Protein AF-A0A8X7BV64-F1 (afdb_monomer_lite)

InterPro domains:
  IPR038377 Sodium/glucose symporter superfamily [G3DSA:1.20.1730.10] (1-97)
  IPR051163 Sodium:Solute Symporter (SSF) [PTHR42985] (1-96)

Organism: NCBI:txid2747483

Foldseek 3Di:
DVVVVVVVVVVVVVVVVVVVVVVVVVQVVQVHDVSVVVVCVVVVVPPDQDCDPDPVDPRHPVNVVVVVVVVVCCCCVVVPVNVVVVVPPPDPPPPPD

Sequence (97 aa):
MKAVLWADVFQVILMYAALFAIIIKGLLLLGGFGNIFEIANEGGRLIIPRFTLDPEVHYSMFNVFAQGVIITMSLYAGSQIQVQRLMTLNSLNKSKM

Secondary structure (DSSP, 8-state):
-HHHHHHHHHHHHHHHHHHHHHHHHHHHHHTSHHHHHHHHHHTT---PPBS---TTSTTBHHHHHHHHHHHHHHHHHH-HHHHHHHHTSS-GGGS--

Radius of gyration: 20.22 Å; chains: 1; bounding box: 47×30×52 Å

pLDDT: mean 70.65, std 13.6, range [38.19, 93.81]

Structure (mmCIF, N/CA/C/O backbone):
data_AF-A0A8X7BV64-F1
#
_entry.id   AF-A0A8X7BV64-F1
#
loop_
_atom_site.group_PDB
_atom_site.id
_atom_site.type_symbol
_atom_site.label_atom_id
_atom_site.label_alt_id
_atom_site.label_comp_id
_atom_site.label_asym_id
_atom_site.label_entity_id
_atom_site.label_seq_id
_atom_site.pdbx_PDB_ins_code
_atom_site.Cartn_x
_atom_site.Cartn_y
_atom_site.Cartn_z
_atom_site.occupancy
_atom_site.B_iso_or_equiv
_atom_site.auth_seq_id
_atom_site.auth_comp_id
_atom_site.auth_asym_id
_atom_site.auth_atom_id
_atom_site.pdbx_PDB_model_num
ATOM 1 N N . MET A 1 1 ? -25.586 5.380 15.875 1.00 53.56 1 MET A N 1
ATOM 2 C CA . MET A 1 1 ? -24.147 5.176 15.571 1.00 53.56 1 MET A CA 1
ATOM 3 C C . MET A 1 1 ? -23.731 3.715 15.334 1.00 53.56 1 MET A C 1
ATOM 5 O O . MET A 1 1 ? -22.713 3.519 14.692 1.00 53.56 1 MET A O 1
ATOM 9 N N . LYS A 1 2 ? -24.497 2.683 15.745 1.00 58.72 2 LYS A N 1
ATOM 10 C CA . LYS A 1 2 ? -24.191 1.276 15.381 1.00 58.72 2 LYS A CA 1
ATOM 11 C C . LYS A 1 2 ? -24.434 0.944 13.898 1.00 58.72 2 LYS A C 1
ATOM 13 O O . LYS A 1 2 ? -23.623 0.256 13.297 1.00 58.72 2 LYS A O 1
ATOM 18 N N . ALA A 1 3 ? -25.514 1.464 13.308 1.00 75.50 3 ALA A N 1
ATOM 19 C CA . ALA A 1 3 ? -25.867 1.200 11.907 1.00 75.50 3 ALA A CA 1
ATOM 20 C C . ALA A 1 3 ? -24.818 1.730 10.913 1.00 75.50 3 ALA A C 1
ATOM 22 O O . ALA A 1 3 ? -24.439 1.031 9.982 1.00 75.50 3 ALA A O 1
ATOM 23 N N . VAL A 1 4 ? -24.290 2.933 11.164 1.00 78.44 4 VAL A N 1
ATOM 24 C CA . VAL A 1 4 ? -23.220 3.538 10.349 1.00 78.44 4 VAL A CA 1
ATOM 25 C C . VAL A 1 4 ? -21.935 2.712 10.414 1.00 78.44 4 VAL A C 1
ATOM 27 O O . VAL A 1 4 ? -21.277 2.527 9.400 1.00 78.44 4 VAL A O 1
ATOM 30 N N . LEU A 1 5 ? -21.609 2.153 11.583 1.00 78.00 5 LEU A N 1
ATOM 31 C CA . LEU A 1 5 ? -20.434 1.296 11.751 1.00 78.00 5 LEU A CA 1
ATOM 32 C C . LEU A 1 5 ? -20.558 -0.011 10.956 1.00 78.00 5 LEU A C 1
ATOM 34 O O . LEU A 1 5 ? -19.584 -0.485 10.386 1.00 78.00 5 LEU A O 1
ATOM 38 N N . TRP A 1 6 ? -21.763 -0.581 10.896 1.00 82.69 6 TRP A N 1
ATOM 39 C CA . TRP A 1 6 ? -22.019 -1.787 10.109 1.00 82.69 6 TRP A CA 1
ATOM 40 C C . TRP A 1 6 ? -21.977 -1.505 8.600 1.00 82.69 6 TRP A C 1
ATOM 42 O O . TRP A 1 6 ? -21.440 -2.307 7.839 1.00 82.69 6 TRP A O 1
ATOM 52 N N . ALA A 1 7 ? -22.468 -0.336 8.176 1.00 86.69 7 ALA A N 1
ATOM 53 C CA . ALA A 1 7 ? -22.344 0.123 6.794 1.00 86.69 7 ALA A CA 1
ATOM 54 C C . ALA A 1 7 ? -20.877 0.347 6.379 1.00 86.69 7 ALA A C 1
ATOM 56 O O . ALA A 1 7 ? -20.502 -0.059 5.285 1.00 86.69 7 ALA A O 1
ATOM 57 N N . ASP A 1 8 ? -20.037 0.908 7.256 1.00 80.38 8 ASP A N 1
ATOM 58 C CA . ASP A 1 8 ? -18.595 1.078 7.010 1.00 80.38 8 ASP A CA 1
ATOM 59 C C . ASP A 1 8 ? -17.889 -0.277 6.804 1.00 80.38 8 ASP A C 1
ATOM 61 O O . ASP A 1 8 ? -17.134 -0.462 5.851 1.00 80.38 8 ASP A O 1
ATOM 65 N N . VAL A 1 9 ? -18.214 -1.285 7.624 1.00 84.56 9 VAL A N 1
ATOM 66 C CA . VAL A 1 9 ? -17.684 -2.652 7.456 1.00 84.56 9 VAL A CA 1
ATOM 67 C C . VAL A 1 9 ? -18.109 -3.256 6.116 1.00 84.56 9 VAL A C 1
ATOM 69 O O . VAL A 1 9 ? -17.279 -3.816 5.398 1.00 84.56 9 VAL A O 1
ATOM 72 N N . PHE A 1 10 ? -19.386 -3.126 5.754 1.00 88.38 10 PHE A N 1
ATOM 73 C CA . PHE A 1 10 ? -19.889 -3.627 4.477 1.00 88.38 10 PHE A CA 1
ATOM 74 C C . PHE A 1 10 ? -19.232 -2.921 3.282 1.00 88.38 10 PHE A C 1
ATOM 76 O O . PHE A 1 10 ? -18.846 -3.575 2.313 1.00 88.38 10 PHE A O 1
ATOM 83 N N . GLN A 1 11 ? -19.031 -1.606 3.375 1.00 86.44 11 GLN A N 1
ATOM 84 C CA . GLN A 1 11 ? -18.354 -0.817 2.352 1.00 86.44 11 GLN A CA 1
ATOM 85 C C . GLN A 1 11 ? -16.908 -1.279 2.144 1.00 86.44 11 GLN A C 1
ATOM 87 O O . GLN A 1 11 ? -16.495 -1.482 1.004 1.00 86.44 11 GLN A O 1
ATOM 92 N N . VAL A 1 12 ? -16.151 -1.502 3.222 1.00 88.50 12 VAL A N 1
ATOM 93 C CA . VAL A 1 12 ? -14.767 -1.994 3.132 1.00 88.50 12 VAL A CA 1
ATOM 94 C C . VAL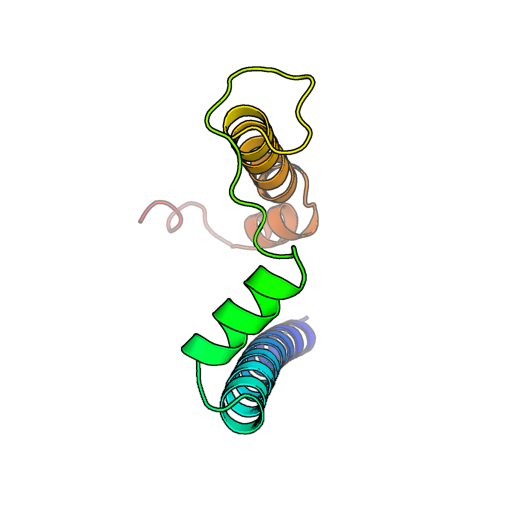 A 1 12 ? -14.714 -3.377 2.474 1.00 88.50 12 VAL A C 1
ATOM 96 O O . VAL A 1 12 ? -13.891 -3.600 1.586 1.00 88.50 12 VAL A O 1
ATOM 99 N N . ILE A 1 13 ? -15.621 -4.291 2.837 1.00 92.38 13 ILE A N 1
ATOM 100 C CA . ILE A 1 13 ? -15.711 -5.624 2.216 1.00 92.38 13 ILE A CA 1
ATOM 101 C C . ILE A 1 13 ? -15.983 -5.508 0.713 1.00 92.38 13 ILE A C 1
ATOM 103 O O . ILE A 1 13 ? -15.298 -6.144 -0.091 1.00 92.38 13 ILE A O 1
ATOM 107 N N . LEU A 1 14 ? -16.951 -4.675 0.323 1.00 92.75 14 LEU A N 1
ATOM 108 C CA . LEU A 1 14 ? -17.284 -4.458 -1.083 1.00 92.75 14 LEU A CA 1
ATOM 109 C C . LEU A 1 14 ? -16.130 -3.830 -1.868 1.00 92.75 14 LEU A C 1
ATOM 111 O O . LEU A 1 14 ? -15.890 -4.238 -3.003 1.00 92.75 14 LEU A O 1
ATOM 115 N N . MET A 1 15 ? -15.393 -2.885 -1.278 1.00 93.44 15 MET A N 1
ATOM 116 C CA . MET A 1 15 ? -14.221 -2.283 -1.918 1.00 93.44 15 MET A CA 1
ATOM 117 C C . MET A 1 15 ? -13.159 -3.333 -2.245 1.00 93.44 15 MET A C 1
ATOM 119 O O . MET A 1 15 ? -12.669 -3.374 -3.374 1.00 93.44 15 MET A O 1
ATOM 123 N N . TYR A 1 16 ? -12.837 -4.213 -1.294 1.00 92.00 16 TYR A N 1
ATOM 124 C CA . TYR A 1 16 ? -11.877 -5.290 -1.538 1.00 92.00 16 TYR A CA 1
ATOM 125 C C . TYR A 1 16 ? -12.398 -6.300 -2.563 1.00 92.00 16 TYR A C 1
ATOM 127 O O . TYR A 1 16 ? -11.664 -6.669 -3.477 1.00 92.00 16 TYR A O 1
ATOM 135 N N . ALA A 1 17 ? -13.665 -6.709 -2.467 1.00 93.81 17 ALA A N 1
ATOM 136 C CA . ALA A 1 17 ? -14.267 -7.636 -3.423 1.00 93.81 17 ALA A CA 1
ATOM 137 C C . ALA A 1 17 ? -14.239 -7.082 -4.858 1.00 93.81 17 ALA A C 1
ATOM 139 O O . ALA A 1 17 ? -13.852 -7.793 -5.785 1.00 93.81 17 ALA A O 1
ATOM 140 N N . ALA A 1 18 ? -14.585 -5.805 -5.040 1.00 93.00 18 ALA A N 1
ATOM 141 C CA . ALA A 1 18 ? -14.528 -5.135 -6.335 1.00 93.00 18 ALA A CA 1
ATOM 142 C C . ALA A 1 18 ? -13.091 -5.040 -6.866 1.00 93.00 18 ALA A C 1
ATOM 144 O O . ALA A 1 18 ? -12.850 -5.312 -8.042 1.00 93.00 18 ALA A O 1
ATOM 145 N N . LEU A 1 19 ? -12.128 -4.715 -5.999 1.00 92.44 19 LEU A N 1
ATOM 146 C CA . LEU A 1 19 ? -10.714 -4.656 -6.359 1.00 92.44 19 LEU A CA 1
ATOM 147 C C . LEU A 1 19 ? -10.207 -6.016 -6.860 1.00 92.44 19 LEU A C 1
ATOM 149 O O . LEU A 1 19 ? -9.624 -6.089 -7.941 1.00 92.44 19 LEU A O 1
ATOM 153 N N . PHE A 1 20 ? -10.488 -7.104 -6.137 1.00 92.50 20 PHE A N 1
ATOM 154 C CA . PHE A 1 20 ? -10.111 -8.450 -6.578 1.00 92.50 20 PHE A CA 1
ATOM 155 C C . PHE A 1 20 ? -10.827 -8.860 -7.863 1.00 92.50 20 PHE A C 1
ATOM 157 O O . PHE A 1 20 ? -10.193 -9.413 -8.761 1.00 92.50 20 PHE A O 1
ATOM 164 N N . ALA A 1 21 ? -12.120 -8.552 -7.987 1.00 93.12 21 ALA A N 1
ATOM 165 C CA . ALA A 1 21 ? -12.881 -8.840 -9.195 1.00 93.12 21 ALA A CA 1
ATOM 166 C C . ALA A 1 21 ? -12.256 -8.163 -10.422 1.00 93.12 21 ALA A C 1
ATOM 168 O O . ALA A 1 21 ? -12.065 -8.823 -11.441 1.00 93.12 21 ALA A O 1
ATOM 169 N N . ILE A 1 22 ? -11.874 -6.886 -10.314 1.00 90.25 22 ILE A N 1
ATOM 170 C CA . ILE A 1 22 ? -11.213 -6.137 -11.392 1.00 90.25 22 ILE A CA 1
ATOM 171 C C . ILE A 1 22 ? -9.854 -6.750 -11.737 1.00 90.25 22 ILE A C 1
ATOM 173 O O . ILE A 1 22 ? -9.572 -6.948 -12.918 1.00 90.25 22 ILE A O 1
ATOM 177 N N . ILE A 1 23 ? -9.032 -7.095 -10.740 1.00 87.31 23 ILE A N 1
ATOM 178 C CA . ILE A 1 23 ? -7.720 -7.718 -10.973 1.00 87.31 23 ILE A CA 1
ATOM 179 C C . ILE A 1 23 ? -7.879 -9.047 -11.715 1.00 87.31 23 ILE A C 1
ATOM 181 O O . ILE A 1 23 ? -7.224 -9.261 -12.732 1.00 87.31 23 ILE A O 1
ATOM 185 N N . ILE A 1 24 ? -8.781 -9.920 -11.259 1.00 88.88 24 ILE A N 1
ATOM 186 C CA . ILE A 1 24 ? -9.030 -11.224 -11.888 1.00 88.88 24 ILE A CA 1
ATOM 187 C C . ILE A 1 24 ? -9.559 -11.042 -13.314 1.00 88.88 24 ILE A C 1
ATOM 189 O O . ILE A 1 24 ? -9.073 -11.692 -14.238 1.00 88.88 24 ILE A O 1
ATOM 193 N N . LYS A 1 25 ? -10.514 -10.129 -13.531 1.00 88.94 25 LYS A N 1
ATOM 194 C CA . LYS A 1 25 ? -11.024 -9.824 -14.877 1.00 88.94 25 LYS A CA 1
ATOM 195 C C . LYS A 1 25 ? -9.922 -9.300 -15.794 1.00 88.94 25 LYS A C 1
ATOM 197 O O . LYS A 1 25 ? -9.872 -9.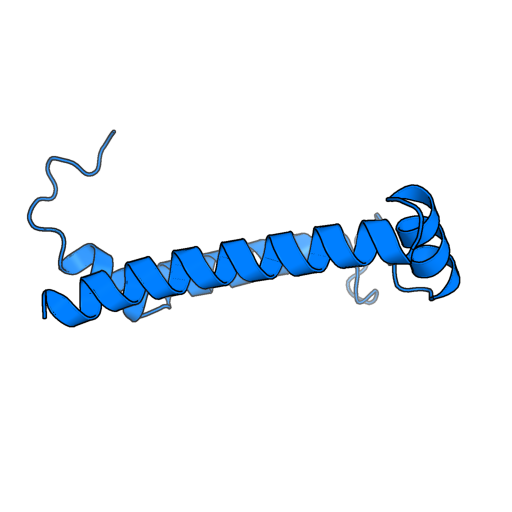712 -16.949 1.00 88.94 25 LYS A O 1
ATOM 202 N N . GLY A 1 26 ? -9.052 -8.430 -15.282 1.00 85.50 26 GLY A N 1
ATOM 203 C CA . GLY A 1 26 ? -7.878 -7.931 -15.992 1.00 85.50 26 GLY A CA 1
ATOM 204 C C . GLY A 1 26 ? -6.939 -9.068 -16.383 1.00 85.50 26 GLY A C 1
ATOM 205 O O . GLY A 1 26 ? -6.589 -9.195 -17.548 1.00 85.50 26 GLY A O 1
ATOM 206 N N . LEU A 1 27 ? -6.624 -9.968 -15.453 1.00 85.81 27 LEU A N 1
ATOM 207 C CA . LEU A 1 27 ? -5.782 -11.137 -15.718 1.00 85.81 27 LEU A CA 1
ATOM 208 C C . LEU A 1 27 ? -6.358 -12.054 -16.793 1.00 85.81 27 LEU A C 1
ATOM 210 O O . LEU A 1 27 ? -5.620 -12.500 -17.666 1.00 85.81 27 LEU A O 1
ATOM 214 N N . LEU A 1 28 ? -7.666 -12.307 -16.754 1.00 85.06 28 LEU A N 1
ATOM 215 C CA . LEU A 1 28 ? -8.341 -13.129 -17.757 1.00 85.06 28 LEU A CA 1
ATOM 216 C C . LEU A 1 28 ? -8.369 -12.455 -19.136 1.00 85.06 28 LEU A C 1
ATOM 218 O O . LEU A 1 28 ? -8.169 -13.129 -20.139 1.00 85.06 28 LEU A O 1
ATOM 222 N N . LEU A 1 29 ? -8.598 -11.138 -19.194 1.00 83.00 29 LEU A N 1
ATOM 223 C CA . LEU A 1 29 ? -8.615 -10.368 -20.446 1.00 83.00 29 LEU A CA 1
ATOM 224 C C . LEU A 1 29 ? -7.228 -10.249 -21.082 1.00 83.00 29 LEU A C 1
ATOM 226 O O . LEU A 1 29 ? -7.108 -10.296 -22.301 1.00 83.00 29 LEU A O 1
ATOM 230 N N . LEU A 1 30 ? -6.197 -10.080 -20.257 1.00 78.94 30 LEU A N 1
ATOM 231 C CA . LEU A 1 30 ? -4.822 -9.871 -20.698 1.00 78.94 30 LEU A CA 1
ATOM 232 C C . LEU A 1 30 ? -4.031 -11.181 -20.827 1.00 78.94 30 LEU A C 1
ATOM 234 O O . LEU A 1 30 ? -2.876 -11.137 -21.222 1.00 78.94 30 LEU A O 1
ATOM 238 N N . GLY A 1 31 ? -4.621 -12.348 -20.552 1.00 80.06 31 GLY A N 1
ATOM 239 C CA . GLY A 1 31 ? -3.956 -13.641 -20.759 1.00 80.06 31 GLY A CA 1
ATOM 240 C C . GLY A 1 31 ? -2.915 -14.005 -19.692 1.00 80.06 31 GLY A C 1
ATOM 241 O O . GLY A 1 31 ? -2.038 -14.826 -19.944 1.00 80.06 31 GLY A O 1
ATOM 242 N N . GLY A 1 32 ? -3.015 -13.424 -18.492 1.00 78.56 32 GLY A N 1
ATOM 243 C CA . 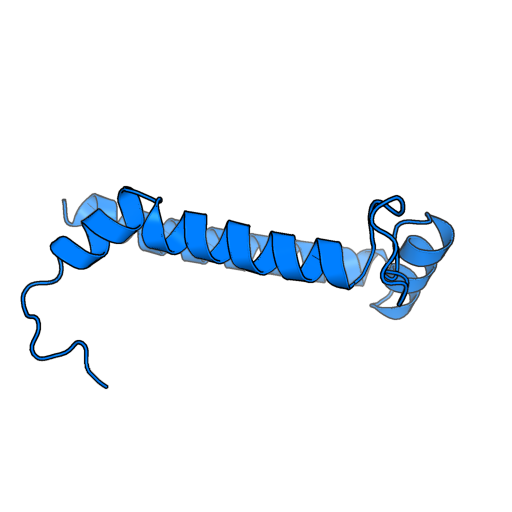GLY A 1 32 ? -2.171 -13.735 -17.335 1.00 78.56 32 GLY A CA 1
ATOM 244 C C . GLY A 1 32 ? -1.255 -12.595 -16.878 1.00 78.56 32 GLY A C 1
ATOM 245 O O . GLY A 1 32 ? -1.165 -11.539 -17.499 1.00 78.56 32 GLY A O 1
ATOM 246 N N . PHE A 1 33 ? -0.565 -12.810 -15.751 1.00 73.62 33 PHE A N 1
ATOM 247 C CA . PHE A 1 33 ? 0.300 -11.801 -15.119 1.00 73.62 33 PHE A CA 1
ATOM 248 C C . PHE A 1 33 ? 1.499 -11.387 -15.986 1.00 73.62 33 PHE A C 1
ATOM 250 O O . PHE A 1 33 ? 1.921 -10.236 -15.913 1.00 73.62 33 PHE A O 1
ATOM 257 N N . GLY A 1 34 ? 2.031 -12.302 -16.806 1.00 74.44 34 GLY A N 1
ATOM 258 C CA . GLY A 1 34 ? 3.199 -12.038 -17.655 1.00 74.44 34 GLY A CA 1
ATOM 259 C C . GLY A 1 34 ? 2.933 -10.949 -18.692 1.00 74.44 34 GLY A C 1
ATOM 260 O O . GLY A 1 34 ? 3.660 -9.964 -18.747 1.00 74.44 34 GLY A O 1
ATOM 261 N N . ASN A 1 35 ? 1.823 -11.065 -19.421 1.00 76.38 35 ASN A N 1
ATOM 262 C CA . ASN A 1 35 ? 1.451 -10.101 -20.455 1.00 76.38 35 ASN A CA 1
ATOM 263 C C . ASN A 1 35 ? 1.074 -8.728 -19.863 1.00 76.38 35 ASN A C 1
ATOM 265 O O . ASN A 1 35 ? 1.335 -7.694 -20.464 1.00 76.38 35 ASN A O 1
ATOM 269 N N . ILE A 1 36 ? 0.521 -8.686 -18.642 1.00 78.44 36 ILE A N 1
ATOM 270 C CA . ILE A 1 36 ? 0.290 -7.417 -17.925 1.00 78.44 36 ILE A CA 1
ATOM 271 C C . ILE A 1 36 ? 1.613 -6.710 -17.629 1.00 78.44 36 ILE A C 1
ATOM 273 O O . ILE A 1 36 ? 1.707 -5.497 -17.804 1.00 78.44 36 ILE A O 1
ATOM 277 N N . PHE A 1 37 ? 2.624 -7.454 -17.172 1.00 72.12 37 PHE A N 1
ATOM 278 C CA . PHE A 1 37 ? 3.950 -6.900 -16.911 1.00 72.12 37 PHE A CA 1
ATOM 279 C C . PHE A 1 37 ? 4.638 -6.443 -18.197 1.00 72.12 37 PHE A C 1
ATOM 281 O O . PHE A 1 37 ? 5.252 -5.382 -18.198 1.00 72.12 37 PHE A O 1
ATOM 288 N N . GLU A 1 38 ? 4.492 -7.193 -19.286 1.00 76.31 38 GLU A N 1
ATOM 289 C CA . GLU A 1 38 ? 5.049 -6.842 -20.594 1.00 76.31 38 GLU A CA 1
ATOM 290 C C . GLU A 1 38 ? 4.413 -5.559 -21.149 1.00 76.31 38 GLU A C 1
ATOM 292 O O . GLU A 1 38 ? 5.125 -4.603 -21.439 1.00 76.31 38 GLU A O 1
ATOM 297 N N . ILE A 1 39 ? 3.080 -5.451 -21.128 1.00 76.56 39 ILE A N 1
ATOM 298 C CA . ILE A 1 39 ? 2.353 -4.231 -21.522 1.00 76.56 39 ILE A CA 1
ATOM 299 C C . ILE A 1 39 ? 2.689 -3.049 -20.600 1.00 76.56 39 ILE A C 1
ATOM 301 O O . ILE A 1 39 ? 2.800 -1.906 -21.048 1.00 76.56 39 ILE A O 1
ATOM 305 N N . ALA A 1 40 ? 2.859 -3.287 -19.296 1.00 72.00 40 ALA A N 1
ATOM 306 C CA . ALA A 1 40 ? 3.273 -2.244 -18.359 1.00 72.00 40 ALA A CA 1
ATOM 307 C C . ALA A 1 40 ? 4.720 -1.779 -18.607 1.00 72.00 40 ALA A C 1
ATOM 309 O O . ALA A 1 40 ? 5.022 -0.598 -18.400 1.00 72.00 40 ALA A O 1
ATOM 310 N N . ASN A 1 41 ? 5.592 -2.683 -19.060 1.00 72.94 41 ASN A N 1
ATOM 311 C CA . ASN A 1 41 ? 6.966 -2.387 -19.444 1.00 72.94 41 ASN A CA 1
ATOM 312 C C . ASN A 1 41 ? 7.017 -1.587 -20.753 1.00 72.94 41 ASN A C 1
ATOM 314 O O . ASN A 1 41 ? 7.628 -0.523 -20.794 1.00 72.94 41 ASN A O 1
ATOM 318 N N . GLU A 1 42 ? 6.311 -2.043 -21.791 1.00 74.19 42 GLU A N 1
ATOM 319 C CA . GLU A 1 42 ? 6.206 -1.355 -23.087 1.00 74.19 42 GLU A CA 1
ATOM 320 C C . GLU A 1 42 ? 5.558 0.027 -22.956 1.00 74.19 42 GLU A C 1
ATOM 322 O O . GLU A 1 42 ? 5.984 0.989 -23.590 1.00 74.19 42 GLU A O 1
ATOM 327 N N . GLY A 1 43 ? 4.566 0.158 -22.071 1.00 73.56 43 GLY A N 1
ATOM 328 C CA . GLY A 1 43 ? 3.921 1.430 -21.762 1.00 73.56 43 GLY A CA 1
ATOM 329 C C . GLY A 1 43 ? 4.766 2.391 -20.918 1.00 73.56 43 GLY A C 1
ATOM 330 O O . GLY A 1 43 ? 4.259 3.451 -20.547 1.00 73.56 43 GLY A O 1
ATOM 331 N N . GLY A 1 44 ? 6.002 2.029 -20.548 1.00 69.06 44 GLY A N 1
ATOM 332 C CA . GLY A 1 44 ? 6.883 2.852 -19.712 1.00 69.06 44 GLY A CA 1
ATOM 333 C C . GLY A 1 44 ? 6.353 3.101 -18.293 1.00 69.06 44 GLY A C 1
ATOM 334 O O . GLY A 1 44 ? 6.767 4.052 -17.634 1.00 69.06 44 GLY A O 1
ATOM 335 N N . ARG A 1 45 ? 5.407 2.278 -17.818 1.00 65.75 45 ARG A N 1
ATOM 336 C CA . ARG A 1 45 ? 4.746 2.434 -16.509 1.00 65.75 45 ARG A CA 1
ATOM 337 C C . ARG A 1 45 ? 5.506 1.746 -15.377 1.00 65.75 45 ARG A C 1
ATOM 339 O O . ARG A 1 45 ? 5.292 2.079 -14.213 1.00 65.75 45 ARG A O 1
ATOM 346 N N . LEU A 1 46 ? 6.396 0.809 -15.702 1.00 61.88 46 LEU A N 1
ATOM 347 C CA . LEU A 1 46 ? 7.310 0.178 -14.749 1.00 61.88 46 LEU A CA 1
ATOM 348 C C . LEU A 1 46 ? 8.536 1.071 -14.516 1.00 61.88 46 LEU A C 1
ATOM 350 O O . LEU A 1 46 ? 9.631 0.813 -15.009 1.00 61.88 46 LEU A O 1
ATOM 354 N N . ILE A 1 47 ? 8.346 2.146 -13.754 1.00 61.19 47 ILE A N 1
ATOM 355 C CA . ILE A 1 47 ? 9.447 3.014 -13.327 1.00 61.19 47 ILE A CA 1
ATOM 356 C C . ILE A 1 47 ? 10.104 2.364 -12.107 1.00 61.19 47 ILE A C 1
ATOM 358 O O . ILE A 1 47 ? 9.637 2.515 -10.979 1.00 61.19 47 ILE A O 1
ATOM 362 N N . ILE A 1 48 ? 11.184 1.613 -12.331 1.00 62.84 48 ILE A N 1
ATOM 363 C CA . ILE A 1 48 ? 12.019 1.109 -11.237 1.00 62.84 48 ILE A CA 1
ATOM 364 C C . ILE A 1 48 ? 12.807 2.304 -10.675 1.00 62.84 48 ILE A C 1
ATOM 366 O O . ILE A 1 48 ? 13.553 2.938 -11.430 1.00 62.84 48 ILE A O 1
ATOM 370 N N . PRO A 1 49 ? 12.656 2.646 -9.381 1.00 59.78 49 PRO A N 1
ATOM 371 C CA . PRO A 1 49 ? 13.375 3.765 -8.789 1.00 59.78 49 PRO A CA 1
ATOM 372 C C . PRO A 1 49 ? 14.882 3.515 -8.868 1.00 59.78 49 PRO A C 1
ATOM 374 O O . PRO A 1 49 ? 15.381 2.444 -8.510 1.00 59.78 49 PRO A O 1
ATOM 377 N N . ARG A 1 50 ? 15.624 4.504 -9.370 1.00 61.09 50 ARG A N 1
ATOM 378 C CA . ARG A 1 50 ? 17.072 4.379 -9.555 1.00 61.09 50 ARG A CA 1
ATOM 379 C C . ARG A 1 50 ? 17.755 4.414 -8.181 1.00 61.09 50 ARG A C 1
ATOM 381 O O . ARG A 1 50 ? 17.419 5.244 -7.332 1.00 61.09 50 ARG A O 1
ATOM 388 N N . PHE A 1 51 ? 18.718 3.515 -7.964 1.00 57.78 51 PHE A N 1
ATOM 389 C CA . PHE A 1 51 ? 19.588 3.484 -6.778 1.00 57.78 51 PHE A CA 1
ATOM 390 C C . PHE A 1 51 ? 20.629 4.615 -6.847 1.00 57.78 51 PHE A C 1
ATOM 392 O O . PHE A 1 51 ? 21.827 4.392 -6.970 1.00 57.78 51 PHE A O 1
ATOM 399 N N . THR A 1 52 ? 20.160 5.857 -6.825 1.00 59.22 52 THR A N 1
ATOM 400 C CA . THR A 1 52 ? 20.998 7.060 -6.837 1.00 59.22 52 THR A CA 1
A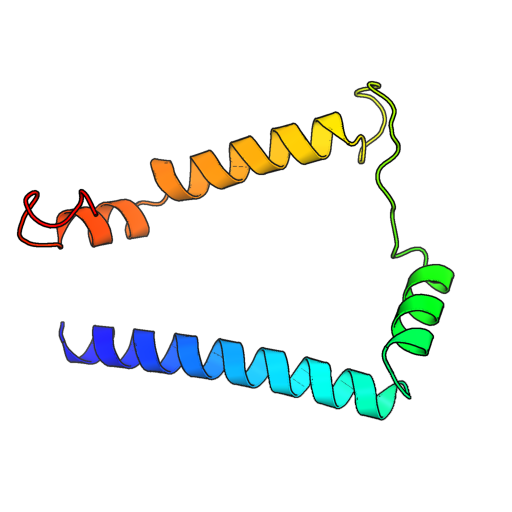TOM 401 C C . THR A 1 52 ? 20.506 8.003 -5.757 1.00 59.22 52 THR A C 1
ATOM 403 O O . THR A 1 52 ? 19.304 8.226 -5.637 1.00 59.22 52 THR A O 1
ATOM 406 N N . LEU A 1 53 ? 21.427 8.553 -4.968 1.00 54.53 53 LEU A N 1
ATOM 407 C CA . LEU A 1 53 ? 21.131 9.472 -3.863 1.00 54.53 53 LEU A CA 1
ATOM 408 C C . LEU A 1 53 ? 20.917 10.921 -4.338 1.00 54.53 53 LEU A C 1
ATOM 410 O O . LEU A 1 53 ? 20.944 11.841 -3.527 1.00 54.53 53 LEU A O 1
ATOM 414 N N . ASP A 1 54 ? 20.738 11.121 -5.645 1.00 55.78 54 ASP A N 1
ATOM 415 C CA . ASP A 1 54 ? 20.541 12.436 -6.236 1.00 55.78 54 ASP A CA 1
ATOM 416 C C . ASP A 1 54 ? 19.102 12.933 -6.019 1.00 55.78 54 ASP A C 1
ATOM 418 O O . ASP A 1 54 ? 18.149 12.270 -6.447 1.00 55.78 54 ASP A O 1
ATOM 422 N N . PRO A 1 55 ? 18.921 14.105 -5.386 1.00 52.59 55 PRO A N 1
ATOM 423 C CA . PRO A 1 55 ? 17.612 14.714 -5.152 1.00 52.59 55 PRO A CA 1
ATOM 424 C C . PRO A 1 55 ? 16.987 15.329 -6.416 1.00 52.59 55 PRO A C 1
ATOM 426 O O . PRO A 1 55 ? 15.826 15.729 -6.387 1.00 52.59 55 PRO A O 1
ATOM 429 N N . GLU A 1 56 ? 17.728 15.398 -7.524 1.00 57.16 56 GLU A N 1
ATOM 430 C CA . GLU A 1 56 ? 17.245 15.915 -8.813 1.00 57.16 56 GLU A CA 1
ATOM 431 C C . GLU A 1 56 ? 16.415 14.872 -9.589 1.00 57.16 56 GLU A C 1
ATOM 433 O O . GLU A 1 56 ? 15.605 15.209 -10.452 1.00 57.16 56 GLU A O 1
ATOM 438 N N . VAL A 1 57 ? 16.553 13.585 -9.247 1.00 58.09 57 VAL A N 1
ATOM 439 C CA . VAL A 1 57 ? 15.779 12.503 -9.865 1.00 58.09 57 VAL A CA 1
ATOM 440 C C . VAL A 1 57 ? 14.457 12.327 -9.113 1.00 58.09 57 VAL A C 1
ATOM 442 O O . VAL A 1 57 ? 14.441 11.878 -7.967 1.00 58.09 57 VAL A O 1
ATOM 445 N N . HIS A 1 58 ? 13.327 12.618 -9.771 1.00 58.72 58 HIS A N 1
ATOM 446 C CA . HIS A 1 58 ? 11.984 12.520 -9.173 1.00 58.72 58 HIS A CA 1
ATOM 447 C C . HIS A 1 58 ? 11.711 11.179 -8.453 1.00 58.72 58 HIS A C 1
ATOM 449 O O . HIS A 1 58 ? 11.104 11.178 -7.381 1.00 58.72 58 HIS A O 1
ATOM 455 N N . TYR A 1 59 ? 12.206 10.054 -8.990 1.00 55.78 59 TYR A N 1
ATOM 456 C CA . TYR A 1 59 ? 12.056 8.704 -8.421 1.00 55.78 59 TYR A CA 1
ATOM 457 C C . TYR A 1 59 ? 13.392 8.096 -7.956 1.00 55.78 59 TYR A C 1
ATOM 459 O O . TYR A 1 59 ? 13.776 7.000 -8.371 1.00 55.78 59 TYR A O 1
ATOM 467 N N . SER A 1 60 ? 14.126 8.802 -7.093 1.00 65.38 60 SER A N 1
ATOM 468 C CA . SER A 1 60 ? 15.209 8.190 -6.308 1.00 65.38 60 SER A CA 1
ATOM 469 C C . SER A 1 60 ? 14.638 7.270 -5.221 1.00 65.38 60 SER A C 1
ATOM 471 O O . SER A 1 60 ? 13.655 7.621 -4.564 1.00 65.38 60 SER A O 1
ATOM 473 N N . MET A 1 61 ? 15.289 6.127 -4.969 1.00 67.25 61 MET A N 1
ATOM 474 C CA . MET A 1 61 ? 14.976 5.250 -3.826 1.00 67.25 61 MET A CA 1
ATOM 475 C C . MET A 1 61 ? 14.911 6.015 -2.494 1.00 67.25 61 MET A C 1
ATOM 477 O O . MET A 1 61 ? 14.047 5.737 -1.665 1.00 67.25 61 MET A O 1
ATOM 481 N N . PHE A 1 62 ? 15.777 7.017 -2.305 1.00 67.81 62 PHE A N 1
ATOM 482 C CA . PHE A 1 62 ? 15.782 7.847 -1.101 1.00 67.81 62 PHE A CA 1
ATOM 483 C C . PHE A 1 62 ? 14.544 8.749 -1.017 1.00 67.81 62 PHE A C 1
ATOM 485 O O . PHE A 1 62 ? 13.908 8.818 0.033 1.00 67.81 62 PHE A O 1
ATOM 492 N N . ASN A 1 63 ? 14.159 9.388 -2.127 1.00 69.19 63 ASN A N 1
ATOM 493 C CA . ASN A 1 63 ? 12.975 10.248 -2.180 1.00 69.19 63 ASN A CA 1
ATOM 494 C C . ASN A 1 63 ? 11.682 9.443 -1.963 1.00 69.19 63 ASN A C 1
ATOM 496 O O . ASN A 1 63 ? 10.825 9.843 -1.181 1.00 69.19 63 ASN A O 1
ATOM 500 N N . VAL A 1 64 ? 11.573 8.265 -2.587 1.00 72.94 64 VAL A N 1
ATOM 501 C CA . VAL A 1 64 ? 10.428 7.355 -2.406 1.00 72.94 64 VAL A CA 1
ATOM 502 C C . VAL A 1 64 ? 10.336 6.872 -0.957 1.00 72.94 64 VAL A C 1
ATOM 504 O O . VAL A 1 64 ? 9.249 6.861 -0.380 1.00 72.94 64 VAL A O 1
ATOM 507 N N . PHE A 1 65 ? 11.465 6.518 -0.338 1.00 77.50 65 PHE A N 1
ATOM 508 C CA . PHE A 1 65 ? 11.489 6.087 1.058 1.00 77.50 65 PHE A CA 1
ATOM 509 C C . PHE A 1 65 ? 11.112 7.223 2.019 1.00 77.50 65 PHE A C 1
ATOM 511 O O . PHE A 1 65 ? 10.235 7.049 2.865 1.00 77.50 65 PHE A O 1
ATOM 518 N N . ALA A 1 66 ? 11.715 8.404 1.858 1.00 77.75 66 ALA A N 1
ATOM 519 C CA . ALA A 1 66 ? 11.409 9.576 2.674 1.00 77.75 66 ALA A CA 1
ATOM 520 C C . ALA A 1 66 ? 9.935 9.995 2.536 1.00 77.75 66 ALA A C 1
ATOM 522 O O . ALA A 1 66 ? 9.258 10.221 3.540 1.00 77.75 66 ALA A O 1
ATOM 523 N N . GLN A 1 67 ? 9.402 10.020 1.310 1.00 77.94 67 GLN A N 1
ATOM 524 C CA . GLN A 1 67 ? 7.992 10.303 1.054 1.00 77.94 67 GLN A CA 1
ATOM 525 C C . GLN A 1 67 ? 7.073 9.243 1.682 1.00 77.94 67 GLN A C 1
ATOM 527 O O . GLN A 1 67 ? 6.070 9.598 2.300 1.00 77.94 67 GLN A O 1
ATOM 532 N N . GLY A 1 68 ? 7.428 7.958 1.595 1.00 76.38 68 GLY A N 1
ATOM 533 C CA . GLY A 1 68 ? 6.684 6.870 2.233 1.00 76.38 68 GLY A CA 1
ATOM 534 C C . GLY A 1 68 ? 6.600 7.019 3.755 1.00 76.38 68 GLY A C 1
ATOM 535 O O . GLY A 1 68 ? 5.520 6.860 4.331 1.00 76.38 68 GLY A O 1
ATOM 536 N N . VAL A 1 69 ? 7.704 7.400 4.405 1.00 78.75 69 VAL A N 1
ATOM 537 C CA . VAL A 1 69 ? 7.742 7.668 5.853 1.00 78.75 69 VAL A CA 1
ATOM 538 C C . VAL A 1 69 ? 6.868 8.872 6.215 1.00 78.75 69 VAL A C 1
ATOM 540 O O . VAL A 1 69 ? 6.069 8.782 7.147 1.00 78.75 69 VAL A O 1
ATOM 543 N N . ILE A 1 70 ? 6.959 9.973 5.464 1.00 78.38 70 ILE A N 1
ATOM 544 C CA . ILE A 1 70 ? 6.180 11.195 5.721 1.00 78.38 70 ILE A CA 1
ATOM 545 C C . ILE A 1 70 ? 4.677 10.954 5.532 1.00 78.38 70 ILE A C 1
ATOM 547 O O . ILE A 1 70 ? 3.885 11.367 6.378 1.00 78.38 70 ILE A O 1
ATOM 551 N N . ILE A 1 71 ? 4.266 10.259 4.465 1.00 75.81 71 ILE A N 1
ATOM 552 C CA . ILE A 1 71 ? 2.850 9.941 4.208 1.00 75.81 71 ILE A CA 1
ATOM 553 C C . ILE A 1 71 ? 2.303 9.040 5.311 1.00 75.81 71 ILE A C 1
ATOM 555 O O . ILE A 1 71 ? 1.239 9.316 5.863 1.00 75.81 71 ILE A O 1
ATOM 559 N N . THR A 1 72 ? 3.044 7.990 5.668 1.00 67.38 72 THR A N 1
ATOM 560 C CA . THR A 1 72 ? 2.649 7.071 6.740 1.00 67.38 72 THR A CA 1
ATOM 561 C C . THR A 1 72 ? 2.488 7.838 8.053 1.00 67.38 72 THR A C 1
ATOM 563 O O . THR A 1 72 ? 1.440 7.770 8.692 1.00 67.38 72 THR A O 1
ATOM 566 N N . MET A 1 73 ? 3.468 8.665 8.420 1.00 69.19 73 MET A N 1
ATOM 567 C CA . MET A 1 73 ? 3.401 9.495 9.621 1.00 69.19 73 MET A CA 1
ATOM 568 C C . MET A 1 73 ? 2.224 10.481 9.585 1.00 69.19 73 MET A C 1
ATOM 570 O O . MET A 1 73 ? 1.516 10.612 1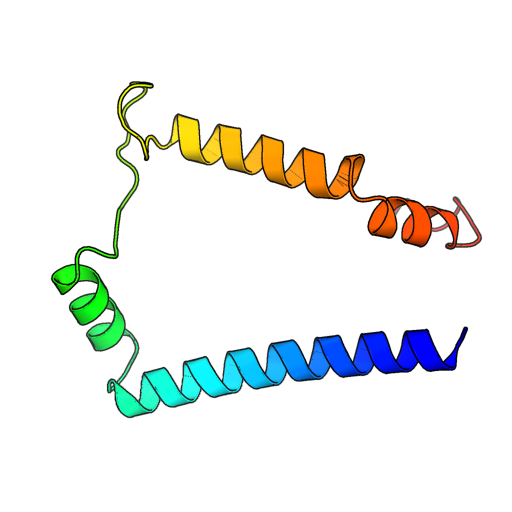0.577 1.00 69.19 73 MET A O 1
ATOM 574 N N . SER A 1 74 ? 1.956 11.131 8.452 1.00 68.44 74 SER A N 1
ATOM 575 C CA . SER A 1 74 ? 0.842 12.077 8.304 1.00 68.44 74 SER A CA 1
ATOM 576 C C . SER A 1 74 ? -0.527 11.396 8.418 1.00 68.44 74 SER A C 1
ATOM 578 O O . SER A 1 74 ? -1.433 11.931 9.055 1.00 68.44 74 SER A O 1
ATOM 580 N N . LEU A 1 75 ? -0.681 10.189 7.874 1.00 62.41 75 LEU A N 1
ATOM 581 C CA . LEU A 1 75 ? -1.936 9.443 7.953 1.00 62.41 75 LEU A CA 1
ATOM 582 C C . LEU A 1 75 ? -2.220 8.934 9.369 1.00 62.41 75 LEU A C 1
ATOM 584 O O . LEU A 1 75 ? -3.360 9.022 9.813 1.00 62.41 75 LEU A O 1
ATOM 588 N N . TYR A 1 76 ? -1.209 8.451 10.092 1.00 61.19 76 TYR A N 1
ATOM 589 C CA . TYR A 1 76 ? -1.402 7.929 11.449 1.00 61.19 76 TYR A CA 1
ATOM 590 C C . TYR A 1 76 ? -1.396 9.023 12.531 1.00 61.19 76 TYR A C 1
ATOM 592 O O . TYR A 1 76 ? -2.138 8.910 13.504 1.00 61.19 76 TYR A O 1
ATOM 600 N N . ALA A 1 77 ? -0.606 10.091 12.371 1.00 60.28 77 ALA A N 1
ATOM 601 C CA . ALA A 1 77 ? -0.526 11.188 13.344 1.00 60.28 77 ALA A CA 1
ATOM 602 C C . ALA A 1 77 ? -1.489 12.350 13.041 1.00 60.28 77 ALA A C 1
ATOM 604 O O . ALA A 1 77 ? -1.947 13.020 13.963 1.00 60.28 77 ALA A O 1
ATOM 605 N N . GLY A 1 78 ? -1.796 12.602 11.764 1.00 55.84 78 GLY A N 1
ATOM 606 C CA . GLY A 1 78 ? -2.592 13.749 11.313 1.00 55.84 78 GLY A CA 1
ATOM 607 C C . GLY A 1 78 ? -4.017 13.422 10.862 1.00 55.84 78 GLY A C 1
ATOM 608 O O . GLY A 1 78 ? -4.833 14.337 10.743 1.00 55.84 78 GLY A O 1
ATOM 609 N N . SER A 1 79 ? -4.372 12.152 10.620 1.00 58.34 79 SER A N 1
ATOM 610 C CA . SER A 1 79 ? -5.748 11.812 10.240 1.00 58.34 79 SER A CA 1
ATOM 611 C C . SER A 1 79 ? -6.661 11.823 11.462 1.00 58.34 79 SER A C 1
ATOM 613 O O . SER A 1 79 ? -6.728 10.864 12.237 1.00 58.34 79 SER A O 1
ATOM 615 N N . GLN A 1 80 ? -7.418 12.912 11.598 1.00 53.12 80 GLN A N 1
ATOM 616 C CA . GLN A 1 80 ? -8.416 13.121 12.648 1.00 53.12 80 GLN A CA 1
ATOM 617 C C . GLN A 1 80 ? -9.369 11.924 12.818 1.00 53.12 80 GLN A C 1
ATOM 619 O O . GLN A 1 80 ? -9.736 11.592 13.941 1.00 53.12 80 GLN A O 1
ATOM 624 N N . ILE A 1 81 ? -9.712 11.218 11.734 1.00 59.38 81 ILE A N 1
ATOM 625 C CA . ILE A 1 81 ? -10.592 10.038 11.768 1.00 59.38 81 ILE A CA 1
ATOM 626 C C . ILE A 1 81 ? -9.928 8.854 12.490 1.00 59.38 81 ILE A C 1
ATOM 628 O O . ILE A 1 81 ? -10.596 8.146 13.247 1.00 59.38 81 ILE A O 1
ATOM 632 N N . GLN A 1 82 ? -8.622 8.641 12.303 1.00 57.59 82 GLN A N 1
ATOM 633 C CA . GLN A 1 82 ? -7.894 7.558 12.973 1.00 57.59 82 GLN A CA 1
ATOM 634 C C . GLN A 1 82 ? -7.709 7.850 14.463 1.00 57.59 82 GLN A C 1
ATOM 636 O O . GLN A 1 82 ? -7.984 6.984 15.294 1.00 57.59 82 GLN A O 1
ATOM 641 N N . VAL A 1 83 ? -7.345 9.091 14.802 1.00 61.16 83 VAL A N 1
ATOM 642 C CA . VAL A 1 83 ? -7.226 9.557 16.193 1.00 61.16 83 VAL A CA 1
ATOM 643 C C . VAL A 1 83 ? -8.576 9.469 16.912 1.00 61.16 83 VAL A C 1
ATOM 645 O O . VAL A 1 83 ? -8.657 8.954 18.025 1.00 61.16 83 VAL A O 1
ATOM 648 N N . GLN A 1 84 ? -9.666 9.875 16.260 1.00 59.41 84 GLN A N 1
ATOM 649 C CA . GLN A 1 84 ? -11.013 9.792 16.824 1.00 59.41 84 GLN A CA 1
ATOM 650 C C . GLN A 1 84 ? -11.474 8.338 17.019 1.00 59.41 84 GLN A C 1
ATOM 652 O O . GLN A 1 84 ? -12.058 8.027 18.056 1.00 59.41 84 GLN A O 1
ATOM 657 N N . ARG A 1 85 ? -11.154 7.423 16.088 1.00 65.12 85 ARG A N 1
ATOM 658 C CA . ARG A 1 85 ? -11.441 5.982 16.225 1.00 65.12 85 ARG A CA 1
ATOM 659 C C . ARG A 1 85 ? -10.658 5.356 17.388 1.00 65.12 85 ARG A C 1
ATOM 661 O O . ARG A 1 85 ? -11.247 4.611 18.172 1.00 65.12 85 ARG A O 1
ATOM 668 N N . LEU A 1 86 ? -9.381 5.710 17.546 1.00 61.94 86 LEU A N 1
ATOM 669 C CA . LEU A 1 86 ? -8.541 5.306 18.682 1.00 61.94 86 LEU A CA 1
ATOM 670 C C . LEU A 1 86 ? -9.099 5.807 20.022 1.00 61.94 86 LEU A C 1
ATOM 672 O O . LEU A 1 86 ? -9.207 5.027 20.962 1.00 61.94 86 LEU A O 1
ATOM 676 N N . MET A 1 87 ? -9.526 7.070 20.102 1.00 60.78 87 MET A N 1
ATOM 677 C CA . MET A 1 87 ? -10.086 7.648 21.334 1.00 60.78 87 MET A CA 1
ATOM 678 C C . MET A 1 87 ? -11.478 7.108 21.701 1.00 60.78 87 MET A C 1
ATOM 680 O O . MET A 1 87 ? -11.879 7.194 22.858 1.00 60.78 87 MET A O 1
ATOM 684 N N . THR A 1 88 ? -12.222 6.528 20.751 1.00 60.84 88 THR A N 1
ATOM 685 C CA . THR A 1 88 ? -13.508 5.857 21.031 1.00 60.84 88 THR A CA 1
ATOM 686 C C . THR A 1 88 ? -13.375 4.412 21.523 1.00 60.84 88 THR A C 1
ATOM 688 O O . THR A 1 88 ? -14.374 3.818 21.939 1.00 60.84 88 THR A O 1
ATOM 691 N N . LEU A 1 89 ? -12.169 3.830 21.508 1.00 58.59 89 LEU A N 1
ATOM 692 C CA . LEU A 1 89 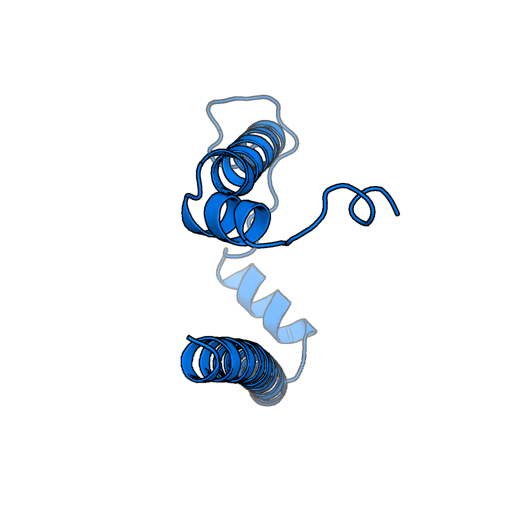? -11.915 2.526 22.119 1.00 58.59 89 LEU A CA 1
ATOM 693 C C . LEU A 1 89 ? -11.846 2.689 23.643 1.00 58.59 89 LEU A C 1
ATOM 695 O O . LEU A 1 89 ? -10.913 3.260 24.202 1.00 58.59 89 LEU A O 1
ATOM 699 N N . ASN A 1 90 ? -12.867 2.181 24.329 1.00 51.31 90 ASN A N 1
ATOM 700 C CA . ASN A 1 90 ? -12.970 2.220 25.782 1.00 51.31 90 ASN A CA 1
ATOM 701 C C . ASN A 1 90 ? -12.032 1.157 26.390 1.00 51.31 90 ASN A C 1
ATOM 703 O O . ASN A 1 90 ? -12.412 -0.008 26.490 1.00 51.31 90 ASN A O 1
ATOM 707 N N . SER A 1 91 ? -10.799 1.566 26.726 1.00 46.78 91 SER A N 1
ATOM 708 C CA . SER A 1 91 ? -9.827 0.936 27.648 1.00 46.78 91 SER A CA 1
ATOM 709 C C . SER A 1 91 ? -8.416 0.808 27.059 1.00 46.78 91 SER A C 1
ATOM 711 O O . SER A 1 91 ? -8.129 -0.038 26.210 1.00 46.78 91 SER A O 1
ATOM 713 N N . LEU A 1 92 ? -7.497 1.588 27.637 1.00 56.00 92 LEU A N 1
ATOM 714 C CA . LEU A 1 92 ? -6.040 1.512 27.473 1.00 56.00 92 LEU A CA 1
ATOM 715 C C . LEU A 1 92 ? -5.428 0.148 27.861 1.00 56.00 92 LEU A C 1
ATOM 717 O O . LEU A 1 92 ? -4.261 -0.096 27.564 1.00 56.00 92 LEU A O 1
ATOM 721 N N . ASN A 1 93 ? -6.177 -0.754 28.507 1.00 51.03 93 ASN A N 1
ATOM 722 C CA . ASN A 1 93 ? -5.632 -2.005 29.048 1.00 51.03 93 ASN A CA 1
ATOM 723 C C . ASN A 1 93 ? -5.580 -3.166 28.031 1.00 51.03 93 ASN A C 1
ATOM 725 O O . ASN A 1 93 ? -5.056 -4.230 28.336 1.00 51.03 93 ASN A O 1
ATOM 729 N N . LYS A 1 94 ? -6.092 -2.974 26.806 1.00 48.78 94 LYS A N 1
ATOM 730 C CA . LYS A 1 94 ? -6.058 -3.997 25.738 1.00 48.78 94 LYS A CA 1
ATOM 731 C C . LYS A 1 94 ? -5.242 -3.596 24.504 1.00 48.78 94 LYS A C 1
ATOM 733 O O . LYS A 1 94 ? -5.305 -4.274 23.490 1.00 48.78 94 LYS A O 1
ATOM 738 N N . SER A 1 95 ? -4.488 -2.498 24.591 1.00 45.88 95 SER A N 1
ATOM 739 C CA . SER A 1 95 ? -3.726 -1.914 23.473 1.00 45.88 95 SER A CA 1
ATOM 740 C C . SER A 1 95 ? -2.237 -2.304 23.459 1.00 45.88 95 SER A C 1
ATOM 742 O O . SER A 1 95 ? -1.448 -1.667 22.764 1.00 45.88 95 SER A O 1
ATOM 744 N N . LYS A 1 96 ? -1.823 -3.303 24.251 1.00 47.72 96 LYS A N 1
ATOM 745 C CA . LYS A 1 96 ? -0.414 -3.725 24.388 1.00 47.72 96 LYS A CA 1
ATOM 746 C C . LYS A 1 96 ? -0.138 -5.187 24.004 1.00 47.72 96 LYS A C 1
ATOM 748 O O . LYS A 1 96 ? 0.871 -5.733 24.437 1.00 47.72 96 LYS A O 1
ATOM 753 N N . MET A 1 97 ? -0.994 -5.814 23.201 1.00 38.19 97 MET A N 1
ATOM 754 C CA . MET A 1 97 ? -0.688 -7.115 22.592 1.00 38.19 97 MET A CA 1
ATOM 755 C C . MET A 1 97 ? -0.831 -7.041 21.084 1.00 38.19 97 MET A C 1
ATOM 757 O O . MET A 1 97 ? -1.845 -6.459 20.641 1.00 38.19 97 MET A O 1
#